Protein AF-0000000078158780 (afdb_homodimer)

Foldseek 3Di:
DDPLLVVQVVVVVPPDAPADKDKDFDDPPDPPCVVVCVVVVNDGSKMKIWGFPDVVPTDTDIDIRHRDPPPPPD/DDPLLVVQVVVVVPDDAPADKDKDFDDPPDPPCVVVCVVVVNDGSKMKIWGFPDVVPTDTDIDIRHRDPPPPPD

Secondary structure (DSSP, 8-state):
--HHHHHHHHHHHH---SSSEEEEE----SSTTHHHHHHTT--TT-EEEEEEEETTTEEEEEEEE---------/--HHHHHHHHHHHH---SS-EEEEE----SSTTHHHHHHTT--TT-EEEEEEEETTTTEEEEEEE---------

Organism: Quercus suber (NCBI:txid58331)

Structure (mmCIF, N/CA/C/O backbone):
data_AF-0000000078158780-model_v1
#
loop_
_entity.id
_entity.type
_entity.pdbx_description
1 polymer 'Uncharacterized protein'
#
loop_
_atom_site.group_PDB
_atom_site.id
_atom_site.type_symbol
_atom_site.label_atom_id
_atom_site.label_alt_id
_atom_site.label_comp_id
_atom_site.label_asym_id
_atom_site.label_entity_id
_atom_site.label_seq_id
_atom_site.pdbx_PDB_ins_code
_atom_site.Cartn_x
_atom_site.Cartn_y
_atom_site.Cartn_z
_atom_site.occupancy
_atom_site.B_iso_or_equiv
_atom_site.auth_seq_id
_atom_site.auth_comp_id
_atom_site.auth_asym_id
_atom_site.auth_atom_id
_atom_site.pdbx_PDB_model_num
ATOM 1 N N . MET A 1 1 ? -17.469 13.766 1.954 1 58.56 1 MET A N 1
ATOM 2 C CA . MET A 1 1 ? -16.031 13.797 2.26 1 58.56 1 MET A CA 1
ATOM 3 C C . MET A 1 1 ? -15.672 15.07 3.027 1 58.56 1 MET A C 1
ATOM 5 O O . MET A 1 1 ? -16.219 16.141 2.758 1 58.56 1 MET A O 1
ATOM 9 N N . SER A 1 2 ? -15.008 14.898 4.238 1 69.5 2 SER A N 1
ATOM 10 C CA . SER A 1 2 ? -14.609 16.094 4.992 1 69.5 2 SER A CA 1
ATOM 11 C C . SER A 1 2 ? -13.633 16.953 4.195 1 69.5 2 SER A C 1
ATOM 13 O O . SER A 1 2 ? -12.953 16.453 3.297 1 69.5 2 SER A O 1
ATOM 15 N N . ARG A 1 3 ? -13.773 18.281 4.383 1 76.56 3 ARG A N 1
ATOM 16 C CA . ARG A 1 3 ? -12.922 19.25 3.703 1 76.56 3 ARG A CA 1
ATOM 17 C C . ARG A 1 3 ? -11.453 18.859 3.807 1 76.56 3 ARG A C 1
ATOM 19 O O . ARG A 1 3 ? -10.695 18.984 2.84 1 76.56 3 ARG A O 1
ATOM 26 N N . GLY A 1 4 ? -11.062 18.359 4.949 1 81.56 4 GLY A N 1
ATOM 27 C CA . GLY A 1 4 ? -9.672 17.969 5.145 1 81.56 4 GLY A CA 1
ATOM 28 C C . GLY A 1 4 ? -9.242 16.812 4.258 1 81.56 4 GLY A C 1
ATOM 29 O O . GLY A 1 4 ? -8.156 16.844 3.678 1 81.56 4 GLY A O 1
ATOM 30 N N . ARG A 1 5 ? -10.094 15.906 4.121 1 83.69 5 ARG A N 1
ATOM 31 C CA . ARG A 1 5 ? -9.82 14.766 3.256 1 83.69 5 ARG A CA 1
ATOM 32 C C . ARG A 1 5 ? -9.711 15.195 1.797 1 83.69 5 ARG A C 1
ATOM 34 O O . ARG A 1 5 ? -8.828 14.727 1.071 1 83.69 5 ARG A O 1
ATOM 41 N N . GLU A 1 6 ? -10.5 16.047 1.368 1 89.88 6 GLU A N 1
ATOM 42 C CA . GLU A 1 6 ? -10.469 16.531 -0.006 1 89.88 6 GLU A CA 1
ATOM 43 C C . GLU A 1 6 ? -9.133 17.203 -0.324 1 89.88 6 GLU A C 1
ATOM 45 O O . GLU A 1 6 ? -8.578 17 -1.406 1 89.88 6 GLU A O 1
ATOM 50 N N . LYS A 1 7 ? -8.711 18.016 0.656 1 91.62 7 LYS A N 1
ATOM 51 C CA . LYS A 1 7 ? -7.418 18.656 0.452 1 91.62 7 LYS A CA 1
ATOM 52 C C . LYS A 1 7 ? -6.301 17.625 0.334 1 91.62 7 LYS A C 1
ATOM 54 O O . LYS A 1 7 ? -5.391 17.766 -0.483 1 91.62 7 LYS A O 1
ATOM 59 N N . ALA A 1 8 ? -6.402 16.656 1.149 1 93.06 8 ALA A N 1
ATOM 60 C CA . ALA A 1 8 ? -5.402 15.594 1.089 1 93.06 8 ALA A CA 1
ATOM 61 C C . ALA A 1 8 ? -5.43 14.891 -0.265 1 93.06 8 ALA A C 1
ATOM 63 O O . ALA A 1 8 ? -4.383 14.625 -0.856 1 93.06 8 ALA A O 1
ATOM 64 N N . ILE A 1 9 ? -6.641 14.594 -0.767 1 92.5 9 ILE A N 1
ATOM 65 C CA . ILE A 1 9 ? -6.805 13.93 -2.055 1 92.5 9 ILE A CA 1
ATOM 66 C C . ILE A 1 9 ? -6.254 14.812 -3.168 1 92.5 9 ILE A C 1
ATOM 68 O O . ILE A 1 9 ? -5.531 14.336 -4.047 1 92.5 9 ILE A O 1
ATOM 72 N N . GLN A 1 10 ? -6.449 16.078 -3.098 1 92.69 10 GLN A N 1
ATOM 73 C CA . GLN A 1 10 ? -5.965 17 -4.121 1 92.69 10 GLN A CA 1
ATOM 74 C C . GLN A 1 10 ? -4.438 17.078 -4.113 1 92.69 10 GLN A C 1
ATOM 76 O O . GLN A 1 10 ? -3.809 17.094 -5.172 1 92.69 10 GLN A O 1
ATOM 81 N N . ALA A 1 11 ? -3.947 17.203 -2.896 1 94.06 11 ALA A N 1
ATOM 82 C CA . ALA A 1 11 ? -2.492 17.25 -2.781 1 94.06 11 ALA A CA 1
ATOM 83 C C . ALA A 1 11 ? -1.858 15.977 -3.35 1 94.06 11 ALA A C 1
ATOM 85 O O . ALA A 1 11 ? -0.848 16.047 -4.055 1 94.06 11 ALA A O 1
ATOM 86 N N . ALA A 1 12 ? -2.41 14.891 -3.082 1 93.19 12 ALA A N 1
ATOM 87 C CA . ALA A 1 12 ? -1.911 13.617 -3.596 1 93.19 12 ALA A CA 1
ATOM 88 C C . ALA A 1 12 ? -1.985 13.578 -5.121 1 93.19 12 ALA A C 1
ATOM 90 O O . ALA A 1 12 ? -1.067 13.086 -5.781 1 93.19 12 ALA A O 1
ATOM 91 N N . GLU A 1 13 ? -3.111 14 -5.621 1 92.88 13 GLU A N 1
ATOM 92 C CA . GLU A 1 13 ? -3.295 14.023 -7.07 1 92.88 13 GLU A CA 1
ATOM 93 C C . GLU A 1 13 ? -2.268 14.922 -7.746 1 92.88 13 GLU A C 1
ATOM 95 O O . GLU A 1 13 ? -1.865 14.672 -8.883 1 92.88 13 GLU A O 1
ATOM 100 N N . LYS A 1 14 ? -1.835 15.875 -7.074 1 94.25 14 LYS A N 1
ATOM 101 C CA . LYS A 1 14 ? -0.833 16.781 -7.625 1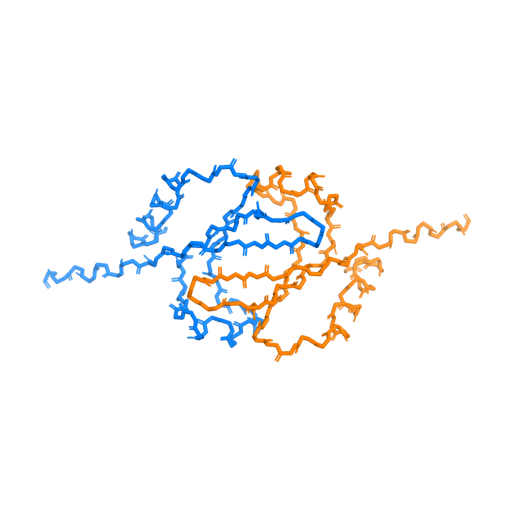 94.25 14 LYS A CA 1
ATOM 102 C C . LYS A 1 14 ? 0.568 16.188 -7.512 1 94.25 14 LYS A C 1
ATOM 104 O O . LYS A 1 14 ? 1.5 16.656 -8.172 1 94.25 14 LYS A O 1
ATOM 109 N N . PHE A 1 15 ? 0.459 15.148 -6.695 1 85.31 15 PHE A N 1
ATOM 110 C CA . PHE A 1 15 ? 1.73 14.438 -6.629 1 85.31 15 PHE A CA 1
ATOM 111 C C . PHE A 1 15 ? 2.023 13.734 -7.949 1 85.31 15 PHE A C 1
ATOM 113 O O . PHE A 1 15 ? 1.203 12.953 -8.438 1 85.31 15 PHE A O 1
ATOM 120 N N . LYS A 1 16 ? 3.15 14.078 -8.805 1 90.19 16 LYS A N 1
ATOM 121 C CA . LYS A 1 16 ? 3.533 13.547 -10.109 1 90.19 16 LYS A CA 1
ATOM 122 C C . LYS A 1 16 ? 4.645 12.516 -9.977 1 90.19 16 LYS A C 1
ATOM 124 O O . LYS A 1 16 ? 5.816 12.82 -10.227 1 90.19 16 LYS A O 1
ATOM 129 N N . PRO A 1 17 ? 4.082 11.266 -9.594 1 90.12 17 PRO A N 1
ATOM 130 C CA . PRO A 1 17 ? 5.137 10.25 -9.562 1 90.12 17 PRO A CA 1
ATOM 131 C C . PRO A 1 17 ? 5.734 9.977 -10.938 1 90.12 17 PRO A C 1
ATOM 133 O O . PRO A 1 17 ? 5.027 10.039 -11.953 1 90.12 17 PRO A O 1
ATOM 136 N N . LYS A 1 18 ? 6.973 9.641 -10.938 1 91.25 18 LYS A N 1
ATOM 137 C CA . LYS A 1 18 ? 7.66 9.375 -12.195 1 91.25 18 LYS A CA 1
ATOM 138 C C . LYS A 1 18 ? 7.402 7.949 -12.672 1 91.25 18 LYS A C 1
ATOM 140 O O . LYS A 1 18 ? 7.426 7.676 -13.875 1 91.25 18 LYS A O 1
ATOM 145 N N . ASN A 1 19 ? 7.152 7.07 -11.719 1 93.25 19 ASN A N 1
ATOM 146 C CA . ASN A 1 19 ? 6.98 5.652 -12.008 1 93.25 19 ASN A CA 1
ATOM 147 C C . ASN A 1 19 ? 5.562 5.184 -11.688 1 93.25 19 ASN A C 1
ATOM 149 O O . ASN A 1 19 ? 4.711 5.984 -11.305 1 93.25 19 ASN A O 1
ATOM 153 N N . SER A 1 20 ? 5.273 3.912 -12.008 1 91.75 20 SER A N 1
ATOM 154 C CA . SER A 1 20 ? 3.963 3.379 -11.648 1 91.75 20 SER A CA 1
ATOM 155 C C . SER A 1 20 ? 3.635 3.668 -10.188 1 91.75 20 SER A C 1
ATOM 157 O O . SER A 1 20 ? 4.504 3.562 -9.32 1 91.75 20 SER A O 1
ATOM 159 N N . SER A 1 21 ? 2.406 4.07 -10.039 1 92.31 21 SER A N 1
ATOM 160 C CA . SER A 1 21 ? 1.996 4.449 -8.688 1 92.31 21 SER A CA 1
ATOM 161 C C . SER A 1 21 ? 0.51 4.188 -8.469 1 92.31 21 SER A C 1
ATOM 163 O O . SER A 1 21 ? -0.222 3.896 -9.422 1 92.31 21 SER A O 1
ATOM 165 N N . PHE A 1 22 ? 0.118 4.211 -7.188 1 91 22 PHE A N 1
ATOM 166 C CA . PHE A 1 22 ? -1.29 4.172 -6.812 1 91 22 PHE A CA 1
ATOM 167 C C . PHE A 1 22 ? -1.523 4.926 -5.508 1 91 22 PHE A C 1
ATOM 169 O O . PHE A 1 22 ? -0.58 5.191 -4.762 1 91 22 PHE A O 1
ATOM 176 N N . MET A 1 23 ? -2.77 5.336 -5.336 1 91.19 23 MET A N 1
ATOM 177 C CA . MET A 1 23 ? -3.133 6.039 -4.109 1 91.19 23 MET A CA 1
ATOM 178 C C . MET A 1 23 ? -4.109 5.211 -3.279 1 91.19 23 MET A C 1
ATOM 180 O O . MET A 1 23 ? -4.859 4.398 -3.822 1 91.19 23 MET A O 1
ATOM 184 N N . SER A 1 24 ? -3.988 5.414 -2.031 1 89.69 24 SER A N 1
ATOM 185 C CA . SER A 1 24 ? -4.938 4.793 -1.113 1 89.69 24 SER A CA 1
ATOM 186 C C . SER A 1 24 ? -5.332 5.75 0.005 1 89.69 24 SER A C 1
ATOM 188 O O . SER A 1 24 ? -4.504 6.523 0.491 1 89.69 24 SER A O 1
ATOM 190 N N . ILE A 1 25 ? -6.516 5.625 0.34 1 89.19 25 ILE A N 1
ATOM 191 C CA . ILE A 1 25 ? -7.004 6.418 1.461 1 89.19 25 ILE A CA 1
ATOM 192 C C . ILE A 1 25 ? -6.965 5.586 2.74 1 89.19 25 ILE A C 1
ATOM 194 O O . ILE A 1 25 ? -7.438 4.449 2.764 1 89.19 25 ILE A O 1
ATOM 198 N N . SER A 1 26 ? -6.328 6.199 3.729 1 87.88 26 SER A N 1
ATOM 199 C CA . SER A 1 26 ? -6.23 5.516 5.016 1 87.88 26 SER A CA 1
ATOM 200 C C . SER A 1 26 ? -7.598 5.391 5.68 1 87.88 26 SER A C 1
ATOM 202 O O . SER A 1 26 ? -8.281 6.395 5.895 1 87.88 26 SER A O 1
ATOM 204 N N . ARG A 1 27 ? -8.078 4.195 5.984 1 79.81 27 ARG A N 1
ATOM 205 C CA . ARG A 1 27 ? -9.328 3.912 6.68 1 79.81 27 ARG A CA 1
ATOM 206 C C . ARG A 1 27 ? -9.109 2.918 7.812 1 79.81 27 ARG A C 1
ATOM 208 O O . ARG A 1 27 ? -8.297 2 7.695 1 79.81 27 ARG A O 1
ATOM 215 N N . PRO A 1 28 ? -9.461 3.25 9.078 1 65.88 28 PRO A N 1
ATOM 216 C CA . PRO A 1 28 ? -9.227 2.412 10.258 1 65.88 28 PRO A CA 1
ATOM 217 C C . PRO A 1 28 ? -9.852 1.023 10.125 1 65.88 28 PRO A C 1
ATOM 219 O O . PRO A 1 28 ? -9.789 0.223 11.062 1 65.88 28 PRO A O 1
ATOM 222 N N . HIS A 1 29 ? -10.18 0.754 9.055 1 57.66 29 HIS A N 1
ATOM 223 C CA . HIS A 1 29 ? -11.078 -0.388 9.172 1 57.66 29 HIS A CA 1
ATOM 224 C C . HIS A 1 29 ? -10.422 -1.535 9.93 1 57.66 29 HIS A C 1
ATOM 226 O O . HIS A 1 29 ? -11.047 -2.154 10.789 1 57.66 29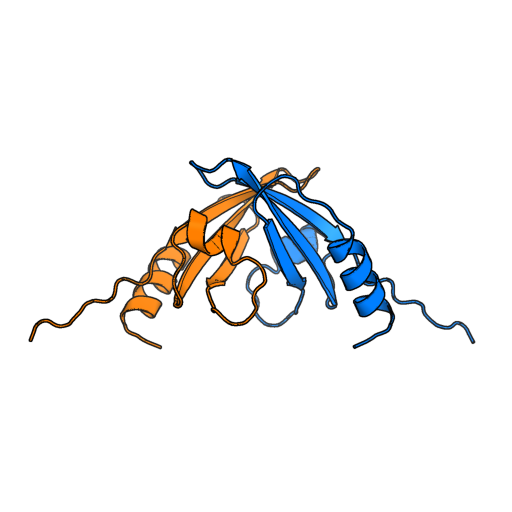 HIS A O 1
ATOM 232 N N . ASN A 1 30 ? -9.422 -2.316 9.5 1 56.28 30 ASN A N 1
ATOM 233 C CA . ASN A 1 30 ? -8.953 -3.543 10.141 1 56.28 30 ASN A CA 1
ATOM 234 C C . ASN A 1 30 ? -7.629 -3.326 10.867 1 56.28 30 ASN A C 1
ATOM 236 O O . ASN A 1 30 ? -6.953 -2.32 10.648 1 56.28 30 ASN A O 1
ATOM 240 N N . MET A 1 31 ? -7.48 -3.967 11.961 1 55.97 31 MET A N 1
ATOM 241 C CA . MET A 1 31 ? -6.297 -4.059 12.805 1 55.97 31 MET A CA 1
ATOM 242 C C . MET A 1 31 ? -5.031 -4.199 11.961 1 55.97 31 MET A C 1
ATOM 244 O O . MET A 1 31 ? -3.922 -4.02 12.469 1 55.97 31 MET A O 1
ATOM 248 N N . ASP A 1 32 ? -5.223 -4.418 10.719 1 59.84 32 ASP A N 1
ATOM 249 C CA . ASP A 1 32 ? -4.012 -4.68 9.945 1 59.84 32 ASP A CA 1
ATOM 250 C C . ASP A 1 32 ? -3.277 -3.383 9.617 1 59.84 32 ASP A C 1
ATOM 252 O O . ASP A 1 32 ? -3.889 -2.41 9.172 1 59.84 32 ASP A O 1
ATOM 256 N N . GLY A 1 33 ? -2.201 -3.164 10.266 1 80.81 33 GLY A N 1
ATOM 257 C CA . GLY A 1 33 ? -1.308 -2.061 9.945 1 80.81 33 GLY A CA 1
ATOM 258 C C . GLY A 1 33 ? -1.261 -1.003 11.031 1 80.81 33 GLY A C 1
ATOM 259 O O . GLY A 1 33 ? -0.783 0.11 10.797 1 80.81 33 GLY A O 1
ATOM 260 N N . LEU A 1 34 ? -1.948 -1.44 12.109 1 78.38 34 LEU A N 1
ATOM 261 C CA . LEU A 1 34 ? -1.999 -0.479 13.203 1 78.38 34 LEU A CA 1
ATOM 262 C C . LEU A 1 34 ? -0.616 0.099 13.484 1 78.38 34 LEU A C 1
ATOM 264 O O . LEU A 1 34 ? -0.463 1.315 13.625 1 78.38 34 LEU A O 1
ATOM 268 N N . HIS A 1 35 ? 0.31 -0.792 13.578 1 84.81 35 HIS A N 1
ATOM 269 C CA . HIS A 1 35 ? 1.657 -0.315 13.867 1 84.81 35 HIS A CA 1
ATOM 270 C C . HIS A 1 35 ? 2.176 0.586 12.75 1 84.81 35 HIS A C 1
ATOM 272 O O . HIS A 1 35 ? 2.777 1.629 13.023 1 84.81 35 HIS A O 1
ATOM 278 N N . PHE A 1 36 ? 1.911 0.236 11.594 1 87.5 36 PHE A N 1
ATOM 279 C CA . PHE A 1 36 ? 2.33 1.061 10.469 1 87.5 36 PHE A CA 1
ATOM 280 C C . PHE A 1 36 ? 1.662 2.43 10.516 1 87.5 36 PHE A C 1
ATOM 282 O O . PHE A 1 36 ? 2.312 3.453 10.297 1 87.5 36 PHE A O 1
ATOM 289 N N . ARG A 1 37 ? 0.442 2.398 10.789 1 89.56 37 ARG A N 1
ATOM 290 C CA . ARG A 1 37 ? -0.306 3.648 10.867 1 89.56 37 ARG A CA 1
ATOM 291 C C . ARG A 1 37 ? 0.234 4.539 11.984 1 89.56 37 ARG A C 1
ATOM 293 O O . ARG A 1 37 ? 0.451 5.734 11.781 1 89.56 37 ARG A O 1
ATOM 300 N N . LYS A 1 38 ? 0.428 3.934 13.133 1 88.94 38 LYS A N 1
ATOM 301 C CA . LYS A 1 38 ? 0.904 4.691 14.289 1 88.94 38 LYS A CA 1
ATOM 302 C C . LYS A 1 38 ? 2.295 5.262 14.031 1 88.94 38 LYS A C 1
ATOM 304 O O . LYS A 1 38 ? 2.545 6.441 14.289 1 88.94 38 LYS A O 1
ATOM 309 N N . HIS A 1 39 ? 3.127 4.477 13.5 1 88.62 39 HIS A N 1
ATOM 310 C CA . HIS A 1 39 ? 4.508 4.879 13.25 1 88.62 39 HIS A CA 1
ATOM 311 C C . HIS A 1 39 ? 4.574 6 12.219 1 88.62 39 HIS A C 1
ATOM 313 O O . HIS A 1 39 ? 5.508 6.805 12.227 1 88.62 39 HIS A O 1
ATOM 319 N N . ASN A 1 40 ? 3.527 6.102 11.367 1 90.75 40 ASN A N 1
ATOM 320 C CA . ASN A 1 40 ? 3.539 7.129 10.328 1 90.75 40 ASN A CA 1
ATOM 321 C C . ASN A 1 40 ? 2.498 8.211 10.602 1 90.75 40 ASN A C 1
ATOM 323 O O . ASN A 1 40 ? 2.225 9.047 9.734 1 90.75 40 ASN A O 1
ATOM 327 N N . ASN A 1 41 ? 1.878 8.109 11.734 1 90.31 41 ASN A N 1
ATOM 328 C CA . ASN A 1 41 ? 0.882 9.086 12.164 1 90.31 41 ASN A CA 1
ATOM 329 C C . ASN A 1 41 ? -0.274 9.188 11.172 1 90.31 41 ASN A C 1
ATOM 331 O O . ASN A 1 41 ? -0.723 10.281 10.844 1 90.31 41 ASN A O 1
ATOM 335 N N . LEU A 1 42 ? -0.615 8.031 10.664 1 89.31 42 LEU A N 1
ATOM 336 C CA . LEU A 1 42 ? -1.706 7.996 9.695 1 89.31 42 LEU A CA 1
ATOM 337 C C . LEU A 1 42 ? -3.057 8.094 10.391 1 89.31 42 LEU A C 1
ATOM 339 O O . LEU A 1 42 ? -3.324 7.352 11.344 1 89.31 42 LEU A O 1
ATOM 343 N N . GLU A 1 43 ? -3.859 9 10 1 88.31 43 GLU A N 1
ATOM 344 C CA . GLU A 1 43 ? -5.234 9.133 10.477 1 88.31 43 GLU A CA 1
ATOM 345 C C . GLU A 1 43 ? -6.234 8.828 9.367 1 88.31 43 GLU A C 1
ATOM 347 O O . GLU A 1 43 ? -5.867 8.75 8.195 1 88.31 43 GLU A O 1
ATOM 352 N N . GLU A 1 44 ? -7.34 8.594 9.812 1 87.56 44 GLU A N 1
ATOM 353 C CA . GLU A 1 44 ? -8.406 8.406 8.836 1 87.56 44 GLU A CA 1
ATOM 354 C C . GLU A 1 44 ? -8.5 9.609 7.895 1 87.56 44 GLU A C 1
ATOM 356 O O . GLU A 1 44 ? -8.508 10.758 8.344 1 87.56 44 GLU A O 1
ATOM 361 N N . GLY A 1 45 ? -8.531 9.328 6.617 1 88.12 45 GLY A N 1
ATOM 362 C CA . GLY A 1 45 ? -8.656 10.391 5.625 1 88.12 45 GLY A CA 1
ATOM 363 C C . GLY A 1 45 ? -7.32 10.805 5.031 1 88.12 45 GLY A C 1
ATOM 364 O O . GLY A 1 45 ? -7.281 11.5 4.012 1 88.12 45 GLY A O 1
ATOM 365 N N . ASP A 1 46 ? -6.227 10.469 5.656 1 91.81 46 ASP A N 1
ATOM 366 C CA . ASP A 1 46 ? -4.93 10.672 5.016 1 91.81 46 ASP A CA 1
ATOM 367 C C . ASP A 1 46 ? -4.848 9.922 3.686 1 91.81 46 ASP A C 1
ATOM 369 O O . ASP A 1 46 ? -5.508 8.898 3.504 1 91.81 46 ASP A O 1
ATOM 373 N N . VAL A 1 47 ? -4.082 10.453 2.811 1 92.81 47 VAL A N 1
ATOM 374 C CA . VAL A 1 47 ? -3.869 9.828 1.511 1 92.81 47 VAL A CA 1
ATOM 375 C C . VAL A 1 47 ? -2.402 9.43 1.359 1 92.81 47 VAL A C 1
ATOM 377 O O . VAL A 1 47 ? -1.507 10.227 1.66 1 92.81 47 VAL A O 1
ATOM 380 N N . CYS A 1 48 ? -2.184 8.172 0.992 1 94.31 48 CYS A N 1
ATOM 381 C CA . CYS A 1 48 ? -0.84 7.688 0.687 1 94.31 48 CYS A CA 1
ATOM 382 C C . CYS A 1 48 ? -0.676 7.441 -0.808 1 94.31 48 CYS A C 1
ATOM 384 O O . CYS A 1 48 ? -1.52 6.793 -1.431 1 94.31 48 CYS A O 1
ATOM 386 N N . VAL A 1 49 ? 0.387 8.023 -1.368 1 94.44 49 VAL A N 1
ATOM 387 C CA . VAL A 1 49 ? 0.805 7.695 -2.727 1 94.44 49 VAL A CA 1
ATOM 388 C C . VAL A 1 49 ? 1.973 6.711 -2.688 1 94.44 49 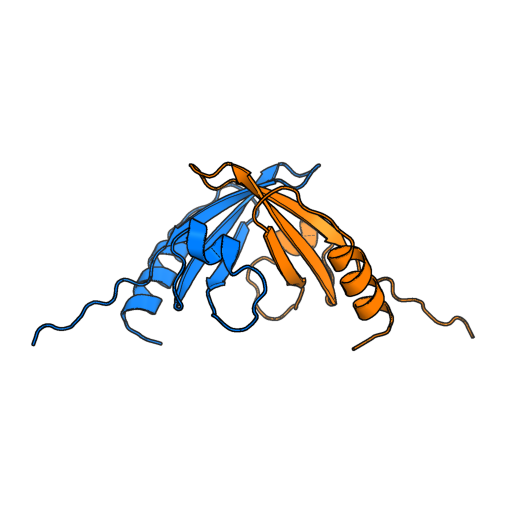VAL A C 1
ATOM 390 O O . VAL A 1 49 ? 3.004 6.988 -2.072 1 94.44 49 VAL A O 1
ATOM 393 N N . PHE A 1 50 ? 1.805 5.516 -3.271 1 95.44 50 PHE A N 1
ATOM 394 C CA . PHE A 1 50 ? 2.824 4.477 -3.377 1 95.44 50 PHE A CA 1
ATOM 395 C C . PHE A 1 50 ? 3.471 4.496 -4.758 1 95.44 50 PHE A C 1
ATOM 397 O O . PHE A 1 50 ? 2.789 4.32 -5.77 1 95.44 50 PHE A O 1
ATOM 404 N N . GLU A 1 51 ? 4.773 4.746 -4.824 1 96.06 51 GLU A N 1
ATOM 405 C CA . GLU A 1 51 ? 5.504 4.801 -6.086 1 96.06 51 GLU A CA 1
ATOM 406 C C . GLU A 1 51 ? 6.535 3.68 -6.172 1 96.06 51 GLU A C 1
ATOM 408 O O . GLU A 1 51 ? 7.391 3.545 -5.293 1 96.06 51 GLU A O 1
ATOM 413 N N . ALA A 1 52 ? 6.465 2.896 -7.246 1 96.31 52 ALA A N 1
ATOM 414 C CA . ALA A 1 52 ? 7.43 1.823 -7.457 1 96.31 52 ALA A CA 1
ATOM 415 C C . ALA A 1 52 ? 8.797 2.385 -7.848 1 96.31 52 ALA A C 1
ATOM 417 O O . ALA A 1 52 ? 8.969 2.895 -8.953 1 96.31 52 ALA A O 1
ATOM 418 N N . ILE A 1 53 ? 9.766 2.236 -6.945 1 95.94 53 ILE A N 1
ATOM 419 C CA . ILE A 1 53 ? 11.094 2.764 -7.258 1 95.94 53 ILE A CA 1
ATOM 420 C C . ILE A 1 53 ? 12.023 1.619 -7.637 1 95.94 53 ILE A C 1
ATOM 422 O O . ILE A 1 53 ? 13.117 1.85 -8.164 1 95.94 53 ILE A O 1
ATOM 426 N N . GLU A 1 54 ? 11.641 0.398 -7.301 1 94.56 54 GLU A N 1
ATOM 427 C CA . GLU A 1 54 ? 12.289 -0.834 -7.738 1 94.56 54 GLU A CA 1
ATOM 428 C C . GLU A 1 54 ? 11.266 -1.913 -8.07 1 94.56 54 GLU A C 1
ATOM 430 O O . GLU A 1 54 ? 10.219 -2.004 -7.426 1 94.56 54 GLU A O 1
ATOM 435 N N . ARG A 1 55 ? 11.508 -2.814 -9.039 1 89.06 55 ARG A N 1
ATOM 436 C CA . ARG A 1 55 ? 10.539 -3.803 -9.492 1 89.06 55 ARG A CA 1
ATOM 437 C C . ARG A 1 55 ? 10.891 -5.195 -8.977 1 89.06 55 ARG A C 1
ATOM 439 O O . ARG A 1 55 ? 10.008 -6 -8.68 1 89.06 55 ARG A O 1
ATOM 446 N N . LYS A 1 56 ? 12.031 -5.551 -8.922 1 87.88 56 LYS A N 1
ATOM 447 C CA . LYS A 1 56 ? 12.469 -6.879 -8.508 1 87.88 56 LYS A CA 1
ATOM 448 C C . LYS A 1 56 ? 13.664 -6.793 -7.559 1 87.88 56 LYS A C 1
ATOM 450 O O . LYS A 1 56 ? 14.805 -6.691 -8.008 1 87.88 56 LYS A O 1
ATOM 455 N N . PRO A 1 57 ? 13.258 -6.773 -6.312 1 92.12 57 PRO A N 1
ATOM 456 C CA . PRO A 1 57 ? 11.961 -6.855 -5.629 1 92.12 57 PRO A CA 1
ATOM 457 C C . PRO A 1 57 ? 11.133 -5.582 -5.785 1 92.12 57 PRO A C 1
ATOM 459 O O . PRO A 1 57 ? 11.664 -4.535 -6.16 1 92.12 57 PRO A O 1
ATOM 462 N N . VAL A 1 58 ? 9.891 -5.734 -5.543 1 94.5 58 VAL A N 1
ATOM 463 C CA . VAL A 1 58 ? 9.047 -4.543 -5.594 1 94.5 58 VAL A CA 1
ATOM 464 C C . VAL A 1 58 ? 9.32 -3.67 -4.371 1 94.5 58 VAL A C 1
ATOM 466 O O . VAL A 1 58 ? 9.094 -4.094 -3.236 1 94.5 58 VAL A O 1
ATOM 469 N N . VAL A 1 59 ? 9.82 -2.492 -4.57 1 96.81 59 VAL A N 1
ATOM 470 C CA . VAL A 1 59 ? 10.086 -1.51 -3.527 1 96.81 59 VAL A CA 1
ATOM 471 C C . VAL A 1 59 ? 9.344 -0.213 -3.83 1 96.81 59 VAL A C 1
ATOM 473 O O . VAL A 1 59 ? 9.391 0.289 -4.957 1 96.81 59 VAL A O 1
ATOM 476 N N . LEU A 1 60 ? 8.711 0.291 -2.855 1 96.94 60 LEU A N 1
ATOM 477 C CA . LEU A 1 60 ? 7.875 1.472 -3.039 1 96.94 60 LEU A CA 1
ATOM 478 C C . LEU A 1 60 ? 8.352 2.617 -2.152 1 96.94 60 LEU A C 1
ATOM 480 O O . LEU A 1 60 ? 8.742 2.398 -1.005 1 96.94 60 LEU A O 1
ATOM 484 N N . SER A 1 61 ? 8.344 3.793 -2.641 1 97.56 61 SER A N 1
ATOM 485 C CA . SER A 1 61 ? 8.367 5.012 -1.839 1 97.56 61 SER A CA 1
ATOM 486 C C . SER A 1 61 ? 6.957 5.516 -1.56 1 97.56 61 SER A C 1
ATOM 488 O O . SER A 1 61 ? 6.098 5.488 -2.441 1 97.56 61 SER A O 1
ATOM 490 N N . VAL A 1 62 ? 6.723 6 -0.373 1 96.12 62 VAL A N 1
ATOM 491 C CA . VAL A 1 62 ? 5.383 6.434 0.018 1 96.12 62 VAL A CA 1
ATOM 492 C C . VAL A 1 62 ? 5.387 7.93 0.306 1 96.12 62 VAL A C 1
ATOM 494 O O . VAL A 1 62 ? 6.246 8.43 1.041 1 96.12 62 VAL A O 1
ATOM 497 N N . SER A 1 63 ? 4.516 8.695 -0.279 1 96.12 63 SER A N 1
ATOM 498 C CA . SER A 1 63 ? 4.207 10.078 0.082 1 96.12 63 SER A CA 1
ATOM 499 C C . SER A 1 63 ? 2.857 10.172 0.786 1 96.12 63 SER A C 1
ATOM 501 O O . SER A 1 63 ? 1.84 9.727 0.254 1 96.12 63 SER A O 1
ATOM 503 N N . ILE A 1 64 ? 2.951 10.703 1.958 1 94.19 64 ILE A N 1
ATOM 504 C CA . ILE A 1 64 ? 1.741 10.773 2.771 1 94.19 64 ILE A CA 1
ATOM 505 C C . ILE A 1 64 ? 1.223 12.211 2.791 1 94.19 64 ILE A C 1
ATOM 507 O O . ILE A 1 64 ? 1.979 13.148 3.062 1 94.19 64 ILE A O 1
ATOM 511 N N . PHE A 1 65 ? -0.056 12.352 2.549 1 94.31 65 PHE A N 1
ATOM 512 C CA . PHE A 1 65 ? -0.758 13.625 2.627 1 94.31 65 PHE A CA 1
ATOM 513 C C . PHE A 1 65 ? -1.829 13.586 3.711 1 94.31 65 PHE A C 1
ATOM 515 O O . PHE A 1 65 ? -2.836 12.891 3.574 1 94.31 65 PHE A O 1
ATOM 522 N N . HIS A 1 66 ? -1.62 14.297 4.742 1 93.31 66 HIS A N 1
ATOM 523 C CA . HIS A 1 66 ? -2.473 14.227 5.926 1 93.31 66 HIS A CA 1
ATOM 524 C C . HIS A 1 66 ? -3.754 15.031 5.727 1 93.31 66 HIS A C 1
ATOM 526 O O . HIS A 1 66 ? -3.73 16.109 5.125 1 93.31 66 HIS A O 1
ATOM 532 N N . MET A 1 67 ? -4.77 14.375 6.242 1 87.88 67 MET A N 1
ATOM 533 C CA . MET A 1 67 ? -6.008 15.148 6.348 1 87.88 67 MET A CA 1
ATOM 534 C C . MET A 1 67 ? -5.816 16.359 7.246 1 87.88 67 MET A C 1
ATOM 536 O O . MET A 1 67 ? -5.203 16.266 8.312 1 87.88 67 MET A O 1
ATOM 540 N N . VAL A 1 68 ? -5.887 17.562 6.746 1 75.31 68 VAL A N 1
ATOM 541 C CA . VAL A 1 68 ? -5.777 18.75 7.582 1 75.31 68 VAL A CA 1
ATOM 542 C C . VAL A 1 68 ? -7.137 19.094 8.188 1 75.31 68 VAL A C 1
ATOM 544 O O . VAL A 1 68 ? -8.117 19.281 7.461 1 75.31 68 VAL A O 1
ATOM 547 N N . ASP A 1 69 ? -7.406 18.656 9.438 1 62.34 69 ASP A N 1
ATOM 548 C CA . ASP A 1 69 ? -8.625 19.109 10.109 1 62.34 69 ASP A CA 1
ATOM 549 C C . ASP A 1 69 ? -8.664 20.641 10.203 1 62.34 69 ASP A C 1
ATOM 551 O O . ASP A 1 69 ? -7.738 21.25 10.734 1 62.34 69 ASP A O 1
ATOM 555 N N . HIS A 1 70 ? -9.117 21.328 9.156 1 54 70 HIS A N 1
ATOM 556 C CA . HIS A 1 70 ? -9.422 22.719 9.445 1 54 70 HIS A CA 1
ATOM 557 C C . HIS A 1 70 ? -10.469 22.844 10.547 1 54 70 HIS A C 1
ATOM 559 O O . HIS A 1 70 ? -11.586 22.344 10.398 1 54 70 HIS A O 1
ATOM 565 N N . GLN A 1 71 ? -10.211 22.609 11.75 1 49.91 71 GLN A N 1
ATOM 566 C CA . GLN A 1 71 ? -11.156 23.188 12.695 1 49.91 71 GLN A CA 1
ATOM 567 C C . GLN A 1 71 ? -11.57 24.594 12.281 1 49.91 71 GLN A C 1
ATOM 569 O O . GLN A 1 71 ? -10.719 25.422 11.938 1 49.91 71 GLN A O 1
ATOM 574 N N . SER A 1 72 ? -12.664 24.75 11.5 1 42.66 72 SER A N 1
ATOM 575 C CA . SER A 1 72 ? -13.305 26.062 11.484 1 42.66 72 SER A CA 1
ATOM 576 C C . SER A 1 72 ? -13.328 26.688 12.875 1 42.66 72 SER A C 1
ATOM 578 O O . SER A 1 72 ? -13.961 26.141 13.789 1 42.66 72 SER A O 1
ATOM 580 N N . LEU A 1 73 ? -12.297 27.125 13.523 1 39.53 73 LEU A N 1
ATOM 581 C CA . LEU A 1 73 ? -12.594 28.141 14.523 1 39.53 73 LEU A CA 1
ATOM 582 C C . LEU A 1 73 ? -13.539 29.203 13.961 1 39.53 73 LEU A C 1
ATOM 584 O O . LEU A 1 73 ? -13.156 29.969 13.078 1 39.53 73 LEU A O 1
ATOM 588 N N . ASP A 1 74 ? -14.805 28.859 13.648 1 32.19 74 ASP A N 1
ATOM 589 C CA . ASP A 1 74 ? -15.703 29.953 14.023 1 32.19 74 ASP A CA 1
ATOM 590 C C . ASP A 1 74 ? -15.711 30.156 15.539 1 32.19 74 ASP A C 1
ATOM 592 O O . ASP A 1 74 ? -15.539 29.203 16.297 1 32.19 74 ASP A O 1
ATOM 596 N N . MET B 1 1 ? -15.391 -16.25 0.237 1 58.84 1 MET B N 1
ATOM 597 C CA . MET B 1 1 ? -14.023 -16.109 -0.252 1 58.84 1 MET B CA 1
ATOM 598 C C . MET B 1 1 ? -13.602 -17.312 -1.073 1 58.84 1 MET B C 1
ATOM 600 O O . MET B 1 1 ? -13.977 -18.453 -0.756 1 58.84 1 MET B O 1
ATOM 604 N N . SER B 1 2 ? -13.117 -17.062 -2.375 1 70.06 2 SER B N 1
ATOM 605 C CA . SER B 1 2 ? -12.672 -18.203 -3.188 1 70.06 2 SER B CA 1
ATOM 606 C C . SER B 1 2 ? -11.477 -18.906 -2.545 1 70.06 2 SER B C 1
ATOM 608 O O . SER B 1 2 ? -10.75 -18.297 -1.75 1 70.06 2 SER B O 1
ATOM 610 N N . ARG B 1 3 ? -11.445 -20.25 -2.727 1 76.56 3 ARG B N 1
ATOM 611 C CA . ARG B 1 3 ? -10.367 -21.078 -2.188 1 76.56 3 ARG B CA 1
ATOM 612 C C . ARG B 1 3 ? -9.008 -20.469 -2.498 1 76.56 3 ARG B C 1
ATOM 614 O O . ARG B 1 3 ? -8.109 -20.484 -1.653 1 76.56 3 ARG B O 1
ATOM 621 N N . GLY B 1 4 ? -8.844 -19.922 -3.688 1 81.56 4 GLY B N 1
ATOM 622 C CA . GLY B 1 4 ? -7.57 -19.344 -4.078 1 81.56 4 GLY B CA 1
ATOM 623 C C . GLY B 1 4 ? -7.195 -18.125 -3.252 1 81.56 4 GLY B C 1
ATOM 624 O O . GLY B 1 4 ? -6.043 -17.969 -2.84 1 81.56 4 GLY B O 1
ATOM 625 N N . ARG B 1 5 ? -8.156 -17.359 -2.98 1 83.81 5 ARG B N 1
ATOM 626 C CA . ARG B 1 5 ? -7.926 -16.172 -2.15 1 83.81 5 ARG B CA 1
ATOM 627 C C . ARG B 1 5 ? -7.543 -16.562 -0.729 1 83.81 5 ARG B C 1
ATOM 629 O O . ARG B 1 5 ? -6.641 -15.977 -0.135 1 83.81 5 ARG B O 1
ATOM 636 N N . GLU B 1 6 ? -8.133 -17.531 -0.198 1 89.94 6 GLU B N 1
ATOM 637 C CA . GLU B 1 6 ? -7.824 -18 1.151 1 89.94 6 GLU B CA 1
ATOM 638 C C . GLU B 1 6 ? -6.371 -18.453 1.263 1 89.94 6 GLU B C 1
ATOM 640 O O . GLU B 1 6 ? -5.703 -18.172 2.258 1 89.94 6 GLU B O 1
ATOM 645 N N . LYS B 1 7 ? -5.98 -19.172 0.213 1 91.5 7 LYS B N 1
ATOM 646 C CA . LYS B 1 7 ? -4.59 -19.625 0.216 1 91.5 7 LYS B CA 1
ATOM 647 C C . LYS B 1 7 ? -3.635 -18.438 0.188 1 91.5 7 LYS B C 1
ATOM 649 O O . LYS B 1 7 ? -2.605 -18.438 0.867 1 91.5 7 LYS B O 1
ATOM 654 N N . ALA B 1 8 ? -3.992 -17.5 -0.583 1 93.06 8 ALA B N 1
ATOM 655 C CA . ALA B 1 8 ? -3.16 -16.297 -0.655 1 93.06 8 ALA B CA 1
ATOM 656 C C . ALA B 1 8 ? -3.1 -15.594 0.697 1 93.06 8 ALA B C 1
ATOM 658 O O . ALA B 1 8 ? -2.025 -15.172 1.137 1 93.06 8 ALA B O 1
ATOM 659 N N . ILE B 1 9 ? -4.254 -15.492 1.362 1 92.5 9 ILE B N 1
ATOM 660 C CA . ILE B 1 9 ? -4.332 -14.844 2.666 1 92.5 9 ILE B CA 1
ATOM 661 C C . ILE B 1 9 ? -3.5 -15.625 3.682 1 92.5 9 ILE B C 1
ATOM 663 O O . ILE B 1 9 ? -2.74 -15.039 4.453 1 92.5 9 ILE B O 1
ATOM 667 N N . GLN B 1 10 ? -3.508 -16.891 3.637 1 92.62 10 GLN B N 1
ATOM 668 C CA . GLN B 1 10 ? -2.752 -17.719 4.57 1 92.62 10 GLN B CA 1
ATOM 669 C C . GLN B 1 10 ? -1.25 -17.578 4.344 1 92.62 10 GLN B C 1
ATOM 671 O O . GLN B 1 10 ? -0.477 -17.484 5.301 1 92.62 10 GLN B O 1
ATOM 676 N N . ALA B 1 11 ? -0.935 -17.641 3.059 1 94.06 11 ALA B N 1
ATOM 677 C CA . ALA B 1 11 ? 0.479 -17.469 2.736 1 94.06 11 ALA B CA 1
ATOM 678 C C . ALA B 1 11 ? 0.993 -16.125 3.221 1 94.06 11 ALA B C 1
ATOM 680 O O . ALA B 1 11 ? 2.092 -16.031 3.771 1 94.06 11 ALA B O 1
ATOM 681 N N . ALA B 1 12 ? 0.256 -15.125 3.055 1 93.25 12 ALA B N 1
ATOM 682 C CA . ALA B 1 12 ? 0.631 -13.789 3.508 1 93.25 12 ALA B CA 1
ATOM 683 C C . ALA B 1 12 ? 0.766 -13.742 5.027 1 93.25 12 ALA B C 1
ATOM 685 O O . ALA B 1 12 ? 1.686 -13.109 5.555 1 93.25 12 ALA B O 1
ATOM 686 N N . GLU B 1 13 ? -0.191 -14.328 5.676 1 93 13 GLU B N 1
ATOM 687 C CA . GLU B 1 13 ? -0.165 -14.359 7.137 1 93 13 GLU B CA 1
ATOM 688 C C . GLU B 1 13 ? 1.068 -15.094 7.652 1 93 13 GLU B C 1
ATOM 690 O O . GLU B 1 13 ? 1.588 -14.773 8.719 1 93 13 GLU B O 1
ATOM 695 N N . LYS B 1 14 ? 1.533 -15.977 6.91 1 94.38 14 LYS B N 1
ATOM 696 C CA . LYS B 1 14 ? 2.725 -16.719 7.305 1 94.38 14 LYS B CA 1
ATOM 697 C C . LYS B 1 14 ? 3.994 -15.938 7 1 94.38 14 LYS B C 1
ATOM 699 O O . LYS B 1 14 ? 5.066 -16.25 7.523 1 94.38 14 LYS B O 1
ATOM 704 N N . PHE B 1 15 ? 3.627 -14.961 6.234 1 86 15 PHE B N 1
ATOM 705 C CA . PHE B 1 15 ? 4.758 -14.07 6.008 1 86 15 PHE B CA 1
ATOM 706 C C . PHE B 1 15 ? 5.125 -13.32 7.281 1 86 15 PHE B C 1
ATOM 708 O O . PHE B 1 15 ? 4.262 -12.734 7.934 1 86 15 PHE B O 1
ATOM 715 N N . LYS B 1 16 ? 6.434 -13.453 7.918 1 90.38 16 LYS B N 1
ATOM 716 C CA . LYS B 1 16 ? 6.91 -12.852 9.156 1 90.38 16 LYS B CA 1
ATOM 717 C C . LYS B 1 16 ? 7.832 -11.664 8.883 1 90.38 16 LYS B C 1
ATOM 719 O O . LYS B 1 16 ? 9.055 -11.797 8.945 1 90.38 16 LYS B O 1
ATOM 724 N N . PRO B 1 17 ? 7.055 -10.516 8.617 1 90.25 17 PRO B N 1
ATOM 725 C CA . PRO B 1 17 ? 7.93 -9.359 8.445 1 90.25 17 PRO B CA 1
ATOM 726 C C . PRO B 1 17 ? 8.672 -8.984 9.719 1 90.25 17 PRO B C 1
ATOM 728 O O . PRO B 1 17 ? 8.141 -9.133 10.82 1 90.25 17 PRO B O 1
ATOM 731 N N . LYS B 1 18 ? 9.828 -8.461 9.555 1 91.25 18 LYS B N 1
ATOM 732 C CA . LYS B 1 18 ? 10.641 -8.078 10.711 1 91.25 18 LYS B CA 1
ATOM 733 C C . LYS B 1 18 ? 10.242 -6.699 11.227 1 91.25 18 LYS B C 1
ATOM 735 O O . LYS B 1 18 ? 10.383 -6.41 12.414 1 91.25 18 LYS B O 1
ATOM 740 N N . ASN B 1 19 ? 9.742 -5.883 10.32 1 93.25 19 ASN B N 1
ATOM 741 C CA . ASN B 1 19 ? 9.406 -4.5 10.648 1 93.25 19 ASN B CA 1
ATOM 742 C C . ASN B 1 19 ? 7.902 -4.246 10.539 1 93.25 19 ASN B C 1
ATOM 744 O O . ASN B 1 19 ? 7.133 -5.172 10.281 1 93.25 19 ASN B O 1
ATOM 748 N N . SER B 1 20 ? 7.473 -3.031 10.891 1 92 20 SER B N 1
ATOM 749 C CA . SER B 1 20 ? 6.062 -2.703 10.727 1 92 20 SER B CA 1
ATOM 750 C C . SER B 1 20 ? 5.578 -3.055 9.32 1 92 20 SER B C 1
ATOM 752 O O . SER B 1 20 ? 6.289 -2.834 8.336 1 92 20 SER B O 1
ATOM 754 N N . SER B 1 21 ? 4.41 -3.633 9.344 1 92.38 21 SER B N 1
ATOM 755 C CA . SER B 1 21 ? 3.869 -4.082 8.062 1 92.38 21 SER B CA 1
ATOM 756 C C . SER B 1 21 ? 2.344 -4.047 8.062 1 92.38 21 SER B C 1
ATOM 758 O O . SER B 1 21 ? 1.723 -3.855 9.109 1 92.3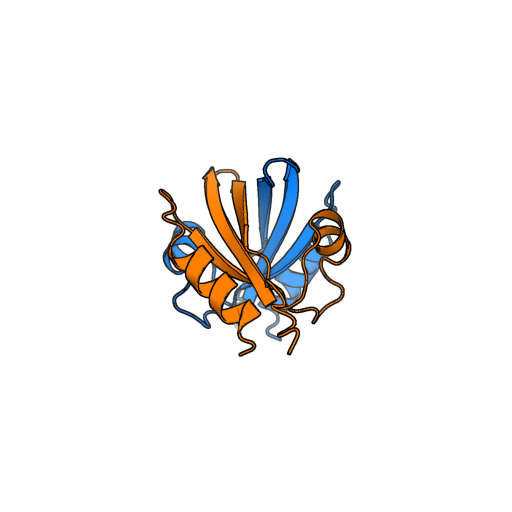8 21 SER B O 1
ATOM 760 N N . PHE B 1 22 ? 1.774 -4.148 6.863 1 91.06 22 PHE B N 1
ATOM 761 C CA . PHE B 1 22 ? 0.336 -4.32 6.695 1 91.06 22 PHE B CA 1
ATOM 762 C C . PHE B 1 22 ? 0.027 -5.113 5.434 1 91.06 22 PHE B C 1
ATOM 764 O O . PHE B 1 22 ? 0.882 -5.25 4.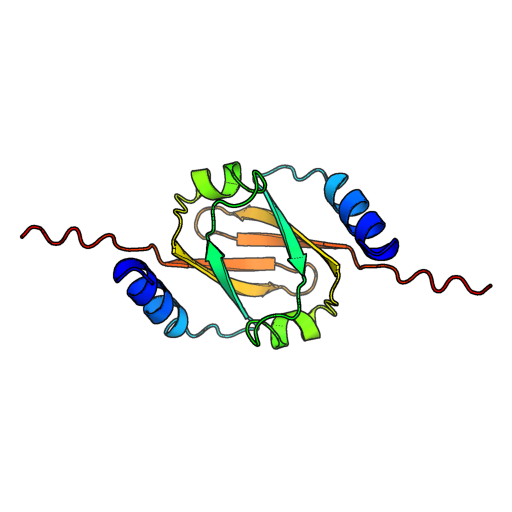555 1 91.06 22 PHE B O 1
ATOM 771 N N . MET B 1 23 ? -1.17 -5.695 5.445 1 91.19 23 MET B N 1
ATOM 772 C CA . MET B 1 23 ? -1.601 -6.461 4.277 1 91.19 23 MET B CA 1
ATOM 773 C C . MET B 1 23 ? -2.797 -5.801 3.604 1 91.19 23 MET B C 1
ATOM 775 O O . MET B 1 23 ? -3.576 -5.102 4.254 1 91.19 23 MET B O 1
ATOM 779 N N . SER B 1 24 ? -2.828 -6 2.342 1 89.62 24 SER B N 1
ATOM 780 C CA . SER B 1 24 ? -3.982 -5.539 1.577 1 89.62 24 SER B CA 1
ATOM 781 C C . SER B 1 24 ? -4.387 -6.559 0.519 1 89.62 24 SER B C 1
ATOM 783 O O . SER B 1 24 ? -3.533 -7.207 -0.086 1 89.62 24 SER B O 1
ATOM 785 N N . ILE B 1 25 ? -5.602 -6.598 0.346 1 89.06 25 ILE B N 1
ATOM 786 C CA . ILE B 1 25 ? -6.129 -7.469 -0.7 1 89.06 25 ILE B CA 1
ATOM 787 C C . ILE B 1 25 ? -6.391 -6.652 -1.965 1 89.06 25 ILE B C 1
ATOM 789 O O . ILE B 1 25 ? -7.023 -5.594 -1.91 1 89.06 25 ILE B O 1
ATOM 793 N N . SER B 1 26 ? -5.824 -7.18 -3.045 1 88 26 SER B N 1
ATOM 794 C CA . SER B 1 26 ? -6.02 -6.508 -4.328 1 88 26 SER B CA 1
ATOM 795 C C . SER B 1 26 ? -7.473 -6.594 -4.781 1 88 26 SER B C 1
ATOM 797 O O . SER B 1 26 ? -8.023 -7.688 -4.902 1 88 26 SER B O 1
ATOM 799 N N . ARG B 1 27 ? -8.156 -5.508 -5.012 1 79.44 27 ARG B N 1
ATOM 800 C CA . ARG B 1 27 ? -9.531 -5.422 -5.512 1 79.44 27 ARG B CA 1
ATOM 801 C C . ARG B 1 27 ? -9.633 -4.422 -6.656 1 79.44 27 ARG B C 1
ATOM 803 O O . ARG B 1 27 ? -8.953 -3.389 -6.648 1 79.44 27 ARG B O 1
ATOM 810 N N . PRO B 1 28 ? -10.109 -4.848 -7.871 1 65.5 28 PRO B N 1
ATOM 811 C CA . PRO B 1 28 ? -10.18 -4.012 -9.07 1 65.5 28 PRO B CA 1
ATOM 812 C C . PRO B 1 28 ? -10.945 -2.709 -8.844 1 65.5 28 PRO B C 1
ATOM 814 O O . PRO B 1 28 ? -11.164 -1.947 -9.789 1 65.5 28 PRO B O 1
ATOM 817 N N . HIS B 1 29 ? -11.219 -2.488 -7.738 1 57.66 29 HIS B N 1
ATOM 818 C CA . HIS B 1 29 ? -12.281 -1.487 -7.723 1 57.66 29 HIS B CA 1
ATOM 819 C C . HIS B 1 29 ? -11.883 -0.253 -8.523 1 57.66 29 HIS B C 1
ATOM 821 O O . HIS B 1 29 ? -12.695 0.297 -9.266 1 57.66 29 HIS B O 1
ATOM 827 N N . ASN B 1 30 ? -10.922 0.607 -8.195 1 56.31 30 ASN B N 1
ATOM 828 C CA . ASN B 1 30 ? -10.742 1.897 -8.852 1 56.31 30 ASN B CA 1
ATOM 829 C C . ASN B 1 30 ? -9.539 1.884 -9.789 1 56.31 30 ASN B C 1
ATOM 831 O O . ASN B 1 30 ? -8.688 0.994 -9.703 1 56.31 30 ASN B O 1
ATOM 835 N N . MET B 1 31 ? -9.656 2.527 -10.875 1 55.91 31 MET B N 1
ATOM 836 C CA . MET B 1 31 ? -8.641 2.797 -11.891 1 55.91 31 MET B CA 1
ATOM 837 C C . MET B 1 31 ? -7.301 3.129 -11.25 1 55.91 31 MET B C 1
ATOM 839 O O . MET B 1 31 ? -6.266 3.113 -11.914 1 55.91 31 MET B O 1
ATOM 843 N N . ASP B 1 32 ? -7.348 3.357 -9.992 1 60.06 32 ASP B N 1
ATOM 844 C CA . ASP B 1 32 ? -6.09 3.797 -9.398 1 60.06 32 ASP B CA 1
ATOM 845 C C . ASP B 1 32 ? -5.133 2.621 -9.203 1 60.06 32 ASP B C 1
ATOM 847 O O . ASP B 1 32 ? -5.535 1.567 -8.703 1 60.06 32 ASP B O 1
ATOM 851 N N . GLY B 1 33 ? -4.125 2.604 -9.969 1 80.62 33 GLY B N 1
ATOM 852 C CA . GLY B 1 33 ? -3.047 1.643 -9.797 1 80.62 33 GLY B CA 1
ATOM 853 C C . GLY B 1 33 ? -3.008 0.586 -10.891 1 80.62 33 GLY B C 1
ATOM 854 O O . GLY B 1 33 ? -2.342 -0.441 -10.742 1 80.62 33 GLY B O 1
ATOM 855 N N . LEU B 1 34 ? -3.895 0.921 -11.867 1 78.56 34 LEU B N 1
ATOM 856 C CA . LEU B 1 34 ? -3.959 -0.049 -12.953 1 78.56 34 LEU B CA 1
ATOM 857 C C . LEU B 1 34 ? -2.561 -0.418 -13.438 1 78.56 34 LEU B C 1
ATOM 859 O O . LEU B 1 34 ? -2.25 -1.599 -13.609 1 78.56 34 LEU B O 1
ATOM 863 N N . HIS B 1 35 ? -1.8 0.603 -13.664 1 84.62 35 HIS B N 1
ATOM 864 C CA . HIS B 1 35 ? -0.453 0.329 -14.148 1 84.62 35 HIS B CA 1
ATOM 865 C C . HIS B 1 35 ? 0.349 -0.474 -13.133 1 84.62 35 HIS B C 1
ATOM 867 O O . HIS B 1 35 ? 1.058 -1.415 -13.5 1 84.62 35 HIS B O 1
ATOM 873 N N . PHE B 1 36 ? 0.194 -0.149 -11.938 1 87.25 36 PHE B N 1
ATOM 874 C CA . PHE B 1 36 ? 0.891 -0.889 -10.891 1 87.25 36 PHE B CA 1
ATOM 875 C C . PHE B 1 36 ? 0.436 -2.344 -10.859 1 87.25 36 PHE B C 1
ATOM 877 O O . PHE B 1 36 ? 1.258 -3.254 -10.742 1 87.25 36 PHE B O 1
ATOM 884 N N . ARG B 1 37 ? -0.799 -2.502 -10.961 1 89.44 37 ARG B N 1
ATOM 885 C CA . ARG B 1 37 ? -1.353 -3.854 -10.945 1 89.44 37 ARG B CA 1
ATOM 886 C C . ARG B 1 37 ? -0.85 -4.664 -12.133 1 89.44 37 ARG B C 1
ATOM 888 O O . ARG B 1 37 ? -0.426 -5.809 -11.977 1 89.44 37 ARG B 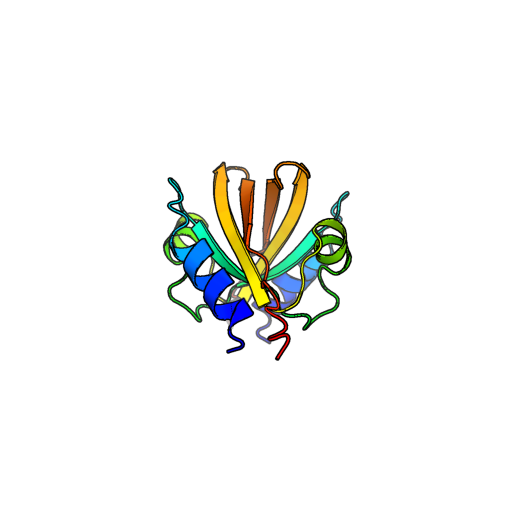O 1
ATOM 895 N N . LYS B 1 38 ? -0.93 -4.043 -13.305 1 88.75 38 LYS B N 1
ATOM 896 C CA . LYS B 1 38 ? -0.513 -4.73 -14.523 1 88.75 38 LYS B CA 1
ATOM 897 C C . LYS B 1 38 ? 0.972 -5.082 -14.477 1 88.75 38 LYS B C 1
ATOM 899 O O . LYS B 1 38 ? 1.36 -6.207 -14.789 1 88.75 38 LYS B O 1
ATOM 904 N N . HIS B 1 39 ? 1.745 -4.184 -14.055 1 88.44 39 HIS B N 1
ATOM 905 C CA . HIS B 1 39 ? 3.191 -4.371 -14.008 1 88.44 39 HIS B CA 1
ATOM 906 C C . HIS B 1 39 ? 3.576 -5.461 -13.016 1 88.44 39 HIS B C 1
ATOM 908 O O . HIS B 1 39 ? 4.602 -6.121 -13.18 1 88.44 39 HIS B O 1
ATOM 914 N N . ASN B 1 40 ? 2.691 -5.691 -12.016 1 90.5 40 ASN B N 1
ATOM 915 C CA . ASN B 1 40 ? 3.006 -6.688 -11 1 90.5 40 ASN B CA 1
ATOM 916 C C . ASN B 1 40 ? 2.115 -7.922 -11.133 1 90.5 40 ASN B C 1
ATOM 918 O O . ASN B 1 40 ? 2.105 -8.781 -10.25 1 90.5 40 ASN B O 1
ATOM 922 N N . ASN B 1 41 ? 1.324 -7.922 -12.172 1 90.12 41 ASN B N 1
ATOM 923 C CA . ASN B 1 41 ? 0.439 -9.039 -12.469 1 90.12 41 ASN B CA 1
ATOM 924 C C . ASN B 1 41 ? -0.533 -9.305 -11.32 1 90.12 41 ASN B C 1
ATOM 926 O O . ASN B 1 41 ? -0.756 -10.461 -10.945 1 90.12 41 ASN B O 1
ATOM 930 N N . LEU B 1 42 ? -0.984 -8.227 -10.742 1 89.31 42 LEU B N 1
ATOM 931 C CA . LEU B 1 42 ? -1.915 -8.344 -9.625 1 89.31 42 LEU B CA 1
ATOM 932 C C . LEU B 1 42 ? -3.324 -8.648 -10.125 1 89.31 42 LEU B C 1
ATOM 934 O O . LEU B 1 42 ? -3.838 -7.961 -11.008 1 89.31 42 LEU B O 1
ATOM 938 N N . GLU B 1 43 ? -3.916 -9.672 -9.641 1 88.25 43 GLU B N 1
ATOM 939 C CA . GLU B 1 43 ? -5.309 -10.016 -9.914 1 88.25 43 GLU B CA 1
ATOM 940 C C . GLU B 1 43 ? -6.172 -9.852 -8.672 1 88.25 43 GLU B C 1
ATOM 942 O O . GLU B 1 43 ? -5.652 -9.703 -7.562 1 88.25 43 GLU B O 1
ATOM 947 N N . GLU B 1 44 ? -7.352 -9.797 -8.953 1 87.38 44 GLU B N 1
ATOM 948 C CA . GLU B 1 44 ? -8.281 -9.758 -7.832 1 87.38 44 GLU B CA 1
ATOM 949 C C . GLU B 1 44 ? -8.062 -10.938 -6.895 1 87.38 44 GLU B C 1
ATOM 951 O O . GLU B 1 44 ? -7.969 -12.086 -7.34 1 87.38 44 GLU B O 1
ATOM 956 N N . GLY B 1 45 ? -7.934 -10.641 -5.617 1 88 45 GLY B N 1
ATOM 957 C CA . GLY B 1 45 ? -7.758 -11.688 -4.625 1 88 45 GLY B CA 1
ATOM 958 C C . GLY B 1 45 ? -6.309 -11.891 -4.23 1 88 45 GLY B C 1
ATOM 959 O O . GLY B 1 45 ? -6.023 -12.555 -3.23 1 88 45 GLY B O 1
ATOM 960 N N . ASP B 1 46 ? -5.379 -11.414 -4.996 1 91.75 46 ASP B N 1
ATOM 961 C CA . ASP B 1 46 ? -3.988 -11.414 -4.555 1 91.75 46 ASP B CA 1
ATOM 962 C C . ASP B 1 46 ? -3.826 -10.648 -3.244 1 91.75 46 ASP B C 1
ATOM 964 O O . ASP B 1 46 ? -4.594 -9.734 -2.957 1 91.75 46 ASP B O 1
ATOM 968 N N . VAL B 1 47 ? -2.875 -11.055 -2.496 1 92.75 47 VAL B N 1
ATOM 969 C CA . VAL B 1 47 ? -2.572 -10.383 -1.235 1 92.75 47 VAL B CA 1
ATOM 970 C C . VAL B 1 47 ? -1.171 -9.781 -1.294 1 92.75 47 VAL B C 1
ATOM 972 O O . VAL B 1 47 ? -0.223 -10.438 -1.729 1 92.75 47 VAL B O 1
ATOM 975 N N . CYS B 1 48 ? -1.088 -8.5 -0.933 1 94.25 48 CYS B N 1
ATOM 976 C CA . CYS B 1 48 ? 0.199 -7.82 -0.822 1 94.25 48 CYS B CA 1
ATOM 977 C C . CYS B 1 48 ? 0.541 -7.535 0.635 1 94.25 48 CYS B C 1
ATOM 979 O O . CYS B 1 48 ? -0.289 -7.012 1.381 1 94.25 48 CYS B O 1
ATOM 981 N N . VAL B 1 49 ? 1.755 -7.934 1.028 1 94.44 49 VAL B N 1
ATOM 982 C CA . VAL B 1 49 ? 2.311 -7.535 2.316 1 94.44 49 VAL B CA 1
ATOM 983 C C . VAL B 1 49 ? 3.303 -6.391 2.121 1 94.44 49 VAL B C 1
ATOM 985 O O . VAL B 1 49 ? 4.266 -6.52 1.362 1 94.44 49 VAL B O 1
ATOM 988 N N . PHE B 1 50 ? 3.039 -5.23 2.725 1 95.5 50 PHE B N 1
ATOM 989 C CA . PHE B 1 50 ? 3.9 -4.055 2.691 1 95.5 50 PHE B CA 1
ATOM 990 C C . PHE B 1 50 ? 4.738 -3.961 3.963 1 95.5 50 PHE B C 1
ATOM 992 O O . PHE B 1 50 ? 4.195 -3.873 5.066 1 95.5 50 PHE B O 1
ATOM 999 N N . GLU B 1 51 ? 6.062 -4.016 3.842 1 96.19 51 GLU B N 1
ATOM 1000 C CA . GLU B 1 51 ? 6.973 -3.941 4.98 1 96.19 51 GLU B CA 1
ATOM 1001 C C . GLU B 1 51 ? 7.824 -2.678 4.93 1 96.19 51 GLU B C 1
ATOM 1003 O O . GLU B 1 51 ? 8.508 -2.424 3.936 1 96.19 51 GLU B O 1
ATOM 1008 N N . ALA B 1 52 ? 7.789 -1.918 6.012 1 96.5 52 ALA B N 1
ATOM 1009 C CA . ALA B 1 52 ? 8.602 -0.709 6.094 1 96.5 52 ALA B CA 1
ATOM 1010 C C . ALA B 1 52 ? 10.078 -1.054 6.277 1 96.5 52 ALA B C 1
ATOM 1012 O O . ALA B 1 52 ? 10.484 -1.506 7.352 1 96.5 52 ALA B O 1
ATOM 1013 N N . ILE B 1 53 ? 10.891 -0.773 5.254 1 95.88 53 ILE B N 1
ATOM 1014 C CA . ILE B 1 53 ? 12.305 -1.099 5.367 1 95.88 53 ILE B CA 1
ATOM 1015 C C . ILE B 1 53 ? 13.109 0.174 5.617 1 95.88 53 ILE B C 1
ATOM 1017 O O . ILE B 1 53 ? 14.281 0.112 5.988 1 95.88 53 ILE B O 1
ATOM 1021 N N . GLU B 1 54 ? 12.492 1.322 5.359 1 94.75 54 GLU B N 1
ATOM 1022 C CA . GLU B 1 54 ? 13.016 2.641 5.707 1 94.75 54 GLU B CA 1
ATOM 1023 C C . GLU B 1 54 ? 11.898 3.562 6.191 1 94.75 54 GLU B C 1
ATOM 1025 O O . GLU B 1 54 ? 10.773 3.504 5.688 1 94.75 54 GLU B O 1
ATOM 1030 N N . ARG B 1 55 ? 12.164 4.488 7.137 1 89.25 55 ARG B N 1
ATOM 1031 C CA . ARG B 1 55 ? 11.133 5.328 7.734 1 89.25 55 ARG B CA 1
ATOM 1032 C C . ARG B 1 55 ? 11.195 6.75 7.184 1 89.25 55 ARG B C 1
ATOM 1034 O O . ARG B 1 55 ? 10.172 7.414 7.035 1 89.25 55 ARG B O 1
ATOM 1041 N N . LYS B 1 56 ? 12.266 7.273 6.969 1 88.25 56 LYS B N 1
ATOM 1042 C CA . LYS B 1 56 ? 12.43 8.648 6.5 1 88.25 56 LYS B CA 1
ATOM 1043 C C . LYS B 1 56 ? 13.477 8.727 5.391 1 88.25 56 LYS B C 1
ATOM 1045 O O . LYS B 1 56 ? 14.68 8.781 5.66 1 88.25 56 LYS B O 1
ATOM 1050 N N . PRO B 1 57 ? 12.891 8.656 4.23 1 92.25 57 PRO B N 1
ATOM 1051 C CA . PRO B 1 57 ? 11.516 8.539 3.74 1 92.25 57 PRO B CA 1
ATOM 1052 C C . PRO B 1 57 ? 10.914 7.16 3.994 1 92.25 57 PRO B C 1
ATOM 1054 O O . PRO B 1 57 ? 11.641 6.207 4.277 1 92.25 57 PRO B O 1
ATOM 1057 N N . VAL B 1 58 ? 9.648 7.129 3.928 1 94.75 58 VAL B N 1
ATOM 1058 C CA . VAL B 1 58 ? 9 5.828 4.086 1 94.75 58 VAL B CA 1
ATOM 1059 C C . VAL B 1 58 ? 9.211 4.992 2.83 1 94.75 58 VAL B C 1
ATOM 1061 O O . VAL B 1 58 ? 8.766 5.363 1.743 1 94.75 58 VAL B O 1
ATOM 1064 N N . VAL B 1 59 ? 9.906 3.9 2.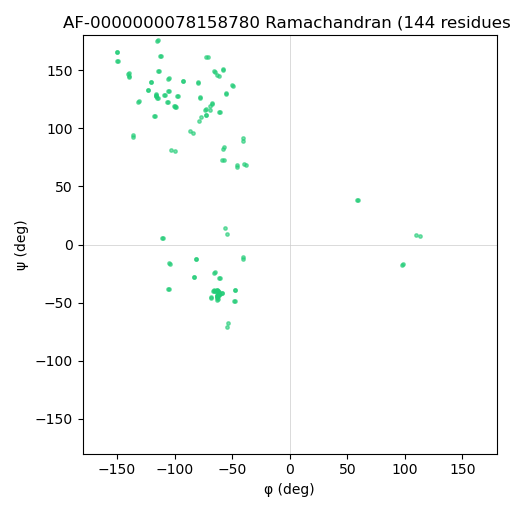943 1 96.81 59 VAL B N 1
ATOM 1065 C CA . VAL B 1 59 ? 10.164 2.955 1.863 1 96.81 59 VAL B CA 1
ATOM 1066 C C . VAL B 1 59 ? 9.664 1.568 2.262 1 96.81 59 VAL B C 1
ATOM 1068 O O . VAL B 1 59 ? 9.945 1.094 3.365 1 96.81 59 VAL B O 1
ATOM 1071 N N . LEU B 1 60 ? 8.969 0.958 1.376 1 96.88 60 LEU B N 1
ATOM 1072 C CA . LEU B 1 60 ? 8.352 -0.329 1.669 1 96.88 60 LEU B CA 1
ATOM 1073 C C . LEU B 1 60 ? 8.852 -1.403 0.708 1 96.88 60 LEU B C 1
ATOM 1075 O O . LEU B 1 60 ? 9.031 -1.142 -0.483 1 96.88 60 LEU B O 1
ATOM 1079 N N . SER B 1 61 ? 9.094 -2.564 1.185 1 97.56 61 SER B N 1
ATOM 1080 C CA . SER B 1 61 ? 9.188 -3.773 0.374 1 97.56 61 SER B CA 1
ATOM 1081 C C . SER B 1 61 ? 7.84 -4.488 0.296 1 97.56 61 SER B C 1
ATOM 1083 O O . SER B 1 61 ? 7.121 -4.582 1.294 1 97.56 61 SER B O 1
ATOM 1085 N N . VAL B 1 62 ? 7.512 -5.012 -0.856 1 96.25 62 VAL B N 1
ATOM 1086 C CA . VAL B 1 62 ? 6.207 -5.641 -1.054 1 96.25 62 VAL B CA 1
ATOM 1087 C C . VAL B 1 62 ? 6.395 -7.125 -1.356 1 96.25 62 VAL B C 1
ATOM 1089 O O . VAL B 1 62 ? 7.199 -7.496 -2.215 1 96.25 62 VAL B O 1
ATOM 1092 N N . SER B 1 63 ? 5.738 -8.016 -0.657 1 96.12 63 SER B N 1
ATOM 1093 C CA . SER B 1 63 ? 5.59 -9.43 -0.988 1 96.12 63 SER B CA 1
ATOM 1094 C C . SER B 1 63 ? 4.18 -9.727 -1.493 1 96.12 63 SER B C 1
ATOM 1096 O O . SER B 1 63 ? 3.195 -9.422 -0.819 1 96.12 63 SER B O 1
ATOM 1098 N N . ILE B 1 64 ? 4.184 -10.258 -2.664 1 94.12 64 ILE B N 1
ATOM 1099 C CA . ILE B 1 64 ? 2.898 -10.523 -3.297 1 94.12 64 ILE B CA 1
ATOM 1100 C C . ILE B 1 64 ? 2.598 -12.016 -3.256 1 94.12 64 ILE B C 1
ATOM 1102 O O . ILE B 1 64 ? 3.436 -12.836 -3.641 1 94.12 64 ILE B O 1
ATOM 1106 N N . PHE B 1 65 ? 1.387 -12.328 -2.838 1 94.25 65 PHE B N 1
ATOM 1107 C CA . PHE B 1 65 ? 0.874 -13.695 -2.828 1 94.25 65 PHE B CA 1
ATOM 1108 C C . PHE B 1 65 ? -0.333 -13.828 -3.75 1 94.25 65 PHE B C 1
ATOM 1110 O 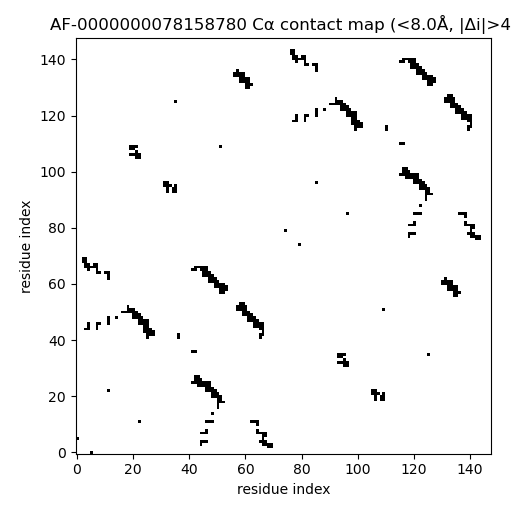O . PHE B 1 65 ? -1.398 -13.273 -3.469 1 94.25 65 PHE B O 1
ATOM 1117 N N . HIS B 1 66 ? -0.172 -14.516 -4.812 1 93.12 66 HIS B N 1
ATOM 1118 C CA . HIS B 1 66 ? -1.187 -14.586 -5.859 1 93.12 66 HIS B CA 1
ATOM 1119 C C . HIS B 1 66 ? -2.291 -15.57 -5.488 1 93.12 66 HIS B C 1
ATOM 1121 O O . HIS B 1 66 ? -2.021 -16.625 -4.906 1 93.12 66 HIS B O 1
ATOM 1127 N N . MET B 1 67 ? -3.465 -15.07 -5.836 1 87.44 67 MET B N 1
ATOM 1128 C CA . MET B 1 67 ? -4.574 -16.016 -5.77 1 87.44 67 MET B CA 1
ATOM 1129 C C . MET B 1 67 ? -4.344 -17.188 -6.723 1 87.44 67 MET B C 1
ATOM 1131 O O . MET B 1 67 ? -3.904 -17 -7.855 1 87.44 67 MET B O 1
ATOM 1135 N N . VAL B 1 68 ? -4.168 -18.391 -6.238 1 74.88 68 VAL B N 1
ATOM 1136 C CA . VAL B 1 68 ? -4.004 -19.547 -7.113 1 74.88 68 VAL B CA 1
ATOM 1137 C C . VAL B 1 68 ? -5.375 -20.109 -7.492 1 74.88 68 VAL B C 1
ATOM 1139 O O . VAL B 1 68 ? -6.168 -20.469 -6.617 1 74.88 68 VAL B O 1
ATOM 1142 N N . ASP B 1 69 ? -5.902 -19.75 -8.672 1 62.06 69 ASP B N 1
ATOM 1143 C CA . ASP B 1 69 ? -7.113 -20.406 -9.148 1 62.06 69 ASP B CA 1
ATOM 1144 C C . ASP B 1 69 ? -6.918 -21.922 -9.258 1 62.06 69 ASP B C 1
ATOM 1146 O O . ASP B 1 69 ? -5.996 -22.375 -9.93 1 62.06 69 ASP B O 1
ATOM 1150 N N . HIS B 1 70 ? -7.055 -22.656 -8.172 1 53.34 70 HIS B N 1
ATOM 1151 C CA . HIS B 1 70 ? -7.164 -24.094 -8.43 1 53.34 70 HIS B CA 1
ATOM 1152 C C . HIS B 1 70 ? -8.328 -24.391 -9.375 1 53.34 70 HIS B C 1
ATOM 1154 O O . HIS B 1 70 ? -9.477 -24.078 -9.062 1 53.34 70 HIS B O 1
ATOM 1160 N N . GLN B 1 71 ? -8.297 -24.125 -10.609 1 49.47 71 GLN B N 1
ATOM 1161 C CA . GLN B 1 71 ? -9.25 -24.875 -11.414 1 49.47 71 GLN B CA 1
ATOM 1162 C C . GLN B 1 71 ? -9.336 -26.328 -10.961 1 49.47 71 GLN B C 1
ATOM 1164 O O . GLN B 1 71 ? -8.312 -26.984 -10.758 1 49.47 71 GLN B O 1
ATOM 1169 N N . SER B 1 72 ? -10.242 -26.656 -9.992 1 42.75 72 SER B N 1
ATOM 1170 C CA . SER B 1 72 ? -10.633 -28.047 -9.883 1 42.75 72 SER B CA 1
ATOM 1171 C C . SER B 1 72 ? -10.758 -28.703 -11.258 1 42.75 72 SER B C 1
ATOM 1173 O O . SER B 1 72 ? -11.609 -28.312 -12.055 1 42.75 72 SER B O 1
ATOM 1175 N N . LEU B 1 73 ? -9.766 -28.953 -12.055 1 39.47 73 LEU B N 1
ATOM 1176 C CA . LEU B 1 73 ? -10.023 -30.016 -13.008 1 39.47 73 LEU B CA 1
ATOM 1177 C C . LEU B 1 73 ? -10.672 -31.219 -12.328 1 39.47 73 LEU B C 1
ATOM 1179 O O . LEU B 1 73 ? -10.039 -31.891 -11.516 1 39.47 73 LEU B O 1
ATOM 1183 N N . ASP B 1 74 ? -11.938 -31.125 -11.844 1 32.75 74 ASP B N 1
ATOM 1184 C CA . ASP B 1 74 ? -12.672 -32.375 -12.094 1 32.75 74 ASP B CA 1
ATOM 1185 C C . ASP B 1 74 ? -12.844 -32.594 -13.594 1 32.75 74 ASP B C 1
ATOM 1187 O O . ASP B 1 74 ? -12.961 -31.656 -14.367 1 32.75 74 ASP B O 1
#

Solvent-accessible surface area (backbone atoms only — not comparable to full-atom values): 8221 Å² total; per-residue (Å²): 131,56,72,22,30,51,52,10,48,51,54,51,67,67,52,79,70,90,46,51,40,34,66,46,70,40,65,76,76,58,80,64,22,50,62,39,29,61,78,64,69,58,44,70,40,14,26,38,39,41,30,49,79,39,74,88,66,36,26,30,40,52,49,78,29,62,38,48,78,71,72,73,81,118,130,58,72,22,29,53,52,9,49,50,55,52,67,65,51,76,71,90,45,51,40,34,68,46,69,41,64,76,76,59,78,64,22,50,61,40,29,60,77,65,68,59,46,68,39,14,26,38,36,41,30,49,78,38,74,87,65,38,27,29,40,52,48,78,29,64,40,47,77,70,72,74,79,119

pLDDT: mean 84.05, std 15.14, range [32.19, 97.56]

InterPro domains:
  IPR015300 DNA-binding pseudobarrel domain superfamily [G3DSA:2.40.330.10] (34-70)
  IPR015300 DNA-binding pseudobarrel domain superfamily [SSF101936] (35-65)

Nearest PDB structures (foldseek):
  4i1k-assembly2_B  TM=8.348E-01  e=3.291E-04  Arabidopsis thaliana
  1wid-assembly1_A  TM=5.386E-01  e=3.844E-01  Arabidopsis thaliana
  2k4y-assembly1_A  TM=5.284E-01  e=2.517E+00  Clostridium acetobutylicum
  5zr6-assembly1_B  TM=4.859E-01  e=2.685E+00  Mycobacterium tuberculosis
  4i1k-assembly2_B  TM=8.351E-01  e=2.282E-04  Arabidopsis thaliana

Radius of gyration: 16.29 Å; Cα contacts (8 Å, |Δi|>4): 274; chains: 2; bounding box: 29×62×29 Å

Sequence (148 aa):
MSRGREKAIQAAEKFKPKNSSFMSISRPHNMDGLHFRKHNNLEEGDVCVFEAIERKPVVLSVSIFHMVDHQSLDMSRGREKAIQAAEKFKPKNSSFMSISRPHNMDGLHFRKHNNLEEGDVCVFEAIERKPVVLSVSIFHMVDHQSLD